Protein AF-A0A4Q3ETE0-F1 (afdb_monomer_lite)

Sequence (59 aa):
CAQCGKPFECTMETGHCWCFAHKLAESTLKQLSDNYADCLCADCLKQYEVGENNKTSKE

Radius of gyration: 12.29 Å; chains: 1; bounding box: 40×25×23 Å

Secondary structure (DSSP, 8-state):
-TTT-------GGGT--GGGT----HHHHHHHHHH-SSPPPHHHHHTTSSS--------

pLDDT: mean 73.76, std 13.29, range [38.19, 89.81]

Foldseek 3Di:
DQPPPDDAPQCVVVVDGCVVVQDADPVLVVVCVVVGVDDDHPVVCVVRGPDDDDDPDDD

Structure (mmCIF, N/CA/C/O backbone):
data_AF-A0A4Q3ETE0-F1
#
_entry.id   AF-A0A4Q3ETE0-F1
#
loop_
_atom_site.group_PDB
_atom_site.id
_atom_site.type_symbol
_atom_site.label_atom_id
_atom_site.label_alt_id
_atom_site.label_comp_id
_atom_site.label_asym_id
_atom_site.label_entity_id
_atom_site.label_seq_id
_atom_site.pdbx_PDB_ins_code
_atom_site.Cartn_x
_atom_site.Cartn_y
_atom_site.Cartn_z
_atom_site.occupancy
_atom_si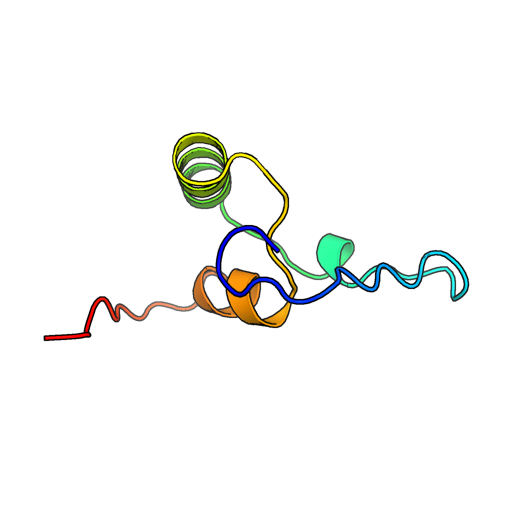te.B_iso_or_equiv
_atom_site.auth_seq_id
_atom_site.auth_comp_id
_atom_site.auth_asym_id
_atom_site.auth_atom_id
_atom_site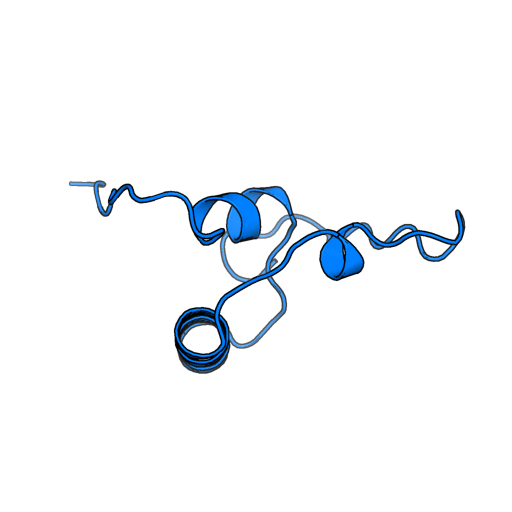.pdbx_PDB_model_num
ATOM 1 N N . CYS A 1 1 ? -5.187 -8.457 -4.969 1.00 81.44 1 CYS A N 1
ATOM 2 C CA . CYS A 1 1 ? -5.900 -7.293 -4.402 1.00 81.44 1 CYS A CA 1
ATOM 3 C C . CYS A 1 1 ? -7.264 -7.729 -3.894 1.00 81.44 1 CYS A C 1
ATOM 5 O O . CYS A 1 1 ? -8.151 -7.958 -4.712 1.00 81.44 1 CYS A O 1
ATOM 7 N N . ALA A 1 2 ? -7.439 -7.822 -2.574 1.00 82.25 2 ALA A N 1
ATOM 8 C CA . ALA A 1 2 ? -8.710 -8.233 -1.967 1.00 82.25 2 ALA A CA 1
ATOM 9 C C . ALA A 1 2 ? -9.896 -7.304 -2.306 1.00 82.25 2 ALA A C 1
ATOM 11 O O . ALA A 1 2 ? -11.038 -7.748 -2.312 1.00 82.25 2 ALA A O 1
ATOM 12 N N . GLN A 1 3 ? -9.636 -6.028 -2.615 1.00 84.75 3 GLN A N 1
ATOM 13 C CA . GLN A 1 3 ? -10.682 -5.034 -2.877 1.00 84.75 3 GLN A CA 1
ATOM 14 C C . GLN A 1 3 ? -11.169 -5.003 -4.333 1.00 84.75 3 GLN A C 1
ATOM 16 O O . GLN A 1 3 ? -12.362 -4.858 -4.572 1.00 84.75 3 GLN A O 1
ATOM 21 N N . CYS A 1 4 ? -10.266 -5.101 -5.315 1.00 86.44 4 CYS A N 1
ATOM 22 C CA . CYS A 1 4 ? -10.616 -4.950 -6.737 1.00 86.44 4 CYS A CA 1
ATOM 23 C C . CYS A 1 4 ? -10.287 -6.173 -7.605 1.00 86.44 4 CYS A C 1
ATOM 25 O O . CYS A 1 4 ? -10.520 -6.143 -8.810 1.00 86.44 4 CYS A O 1
ATOM 27 N N . GLY A 1 5 ? -9.703 -7.228 -7.031 1.00 85.06 5 GLY A N 1
ATOM 28 C CA . GLY A 1 5 ? -9.340 -8.454 -7.749 1.00 85.06 5 GLY A CA 1
ATOM 29 C C . GLY A 1 5 ? -8.151 -8.323 -8.707 1.00 85.06 5 GLY A C 1
ATOM 30 O O . GLY A 1 5 ? -7.744 -9.315 -9.303 1.00 85.06 5 GLY A O 1
ATOM 31 N N . LYS A 1 6 ? -7.554 -7.130 -8.853 1.00 82.44 6 LYS A N 1
ATOM 32 C CA . LYS A 1 6 ? -6.384 -6.936 -9.720 1.00 82.44 6 LYS A CA 1
ATOM 33 C C . LYS A 1 6 ? -5.166 -7.728 -9.216 1.00 82.44 6 LYS A C 1
ATOM 35 O O . LYS A 1 6 ? -4.957 -7.802 -7.991 1.00 82.44 6 LYS A O 1
ATOM 40 N N . PRO A 1 7 ? -4.344 -8.264 -10.141 1.00 74.12 7 PRO A N 1
ATOM 41 C CA . PRO A 1 7 ? -3.068 -8.863 -9.789 1.00 74.12 7 PRO A CA 1
ATOM 42 C C . PRO A 1 7 ? -2.164 -7.808 -9.152 1.00 74.12 7 PRO A C 1
ATOM 44 O O . PRO A 1 7 ? -2.144 -6.642 -9.549 1.00 74.12 7 PRO A O 1
ATOM 47 N N . PHE A 1 8 ? -1.456 -8.217 -8.106 1.00 72.06 8 PHE A N 1
ATOM 48 C CA . PHE A 1 8 ? -0.452 -7.385 -7.467 1.00 72.06 8 PHE A CA 1
ATOM 49 C C . PHE A 1 8 ? 0.847 -7.528 -8.255 1.00 72.06 8 PHE A C 1
ATOM 51 O O . PHE A 1 8 ? 1.565 -8.512 -8.102 1.00 72.06 8 PHE A O 1
ATOM 58 N N . GLU A 1 9 ? 1.147 -6.557 -9.110 1.00 67.88 9 GLU A N 1
ATOM 59 C CA . GLU A 1 9 ? 2.455 -6.483 -9.755 1.00 67.88 9 GLU A CA 1
ATOM 60 C C . GLU A 1 9 ? 3.433 -5.813 -8.785 1.00 67.88 9 GLU A C 1
ATOM 62 O O . GLU A 1 9 ? 3.595 -4.591 -8.753 1.00 67.88 9 GLU A O 1
ATOM 67 N N . CYS A 1 10 ? 4.044 -6.628 -7.921 1.00 63.25 10 CYS A N 1
ATOM 68 C CA . CYS A 1 10 ? 5.263 -6.228 -7.230 1.00 63.25 10 CYS A CA 1
ATOM 69 C C . CYS A 1 10 ? 6.397 -6.438 -8.213 1.00 63.25 10 CYS A C 1
ATOM 71 O O . CYS A 1 10 ? 6.845 -7.564 -8.429 1.00 63.25 10 CYS A O 1
ATOM 73 N N . THR A 1 11 ? 6.875 -5.360 -8.811 1.00 64.19 11 THR A N 1
ATOM 74 C CA . THR A 1 11 ? 8.056 -5.392 -9.667 1.00 64.19 11 THR A CA 1
ATOM 75 C C . THR A 1 11 ? 9.317 -5.499 -8.800 1.00 64.19 11 THR A C 1
ATOM 77 O O . THR A 1 11 ? 10.208 -4.657 -8.844 1.00 64.19 11 THR A O 1
ATOM 80 N N . MET A 1 12 ? 9.400 -6.550 -7.974 1.00 59.66 12 MET A N 1
ATOM 81 C CA . MET A 1 12 ? 10.643 -6.949 -7.302 1.00 59.66 12 MET A CA 1
ATOM 82 C C . MET A 1 12 ? 11.742 -7.230 -8.332 1.00 59.66 12 MET A C 1
ATOM 84 O O . MET A 1 12 ? 12.914 -7.006 -8.054 1.00 59.66 12 MET A O 1
ATOM 88 N N . GLU A 1 13 ? 11.357 -7.635 -9.545 1.00 60.16 13 GLU A N 1
ATOM 89 C CA . GLU A 1 13 ? 12.262 -7.874 -10.670 1.00 60.16 13 GLU A CA 1
ATOM 90 C C . GLU A 1 13 ? 12.975 -6.596 -11.156 1.00 60.16 13 GLU A C 1
ATOM 92 O O . GLU A 1 13 ? 14.124 -6.660 -11.580 1.00 60.16 13 GLU A O 1
ATOM 97 N N . THR A 1 14 ? 12.358 -5.415 -11.008 1.00 61.97 14 THR A N 1
ATOM 98 C CA . THR A 1 14 ? 13.004 -4.111 -11.273 1.00 61.97 14 THR A CA 1
ATOM 99 C C . THR A 1 14 ? 13.601 -3.479 -10.011 1.00 61.97 14 THR A C 1
ATOM 101 O O . THR A 1 14 ? 13.976 -2.307 -10.019 1.00 61.97 14 THR A O 1
ATOM 104 N N . GLY A 1 15 ? 13.664 -4.227 -8.904 1.00 63.19 15 GLY A N 1
ATOM 105 C CA . GLY A 1 15 ? 14.267 -3.821 -7.632 1.00 63.19 15 GLY A CA 1
ATOM 106 C C .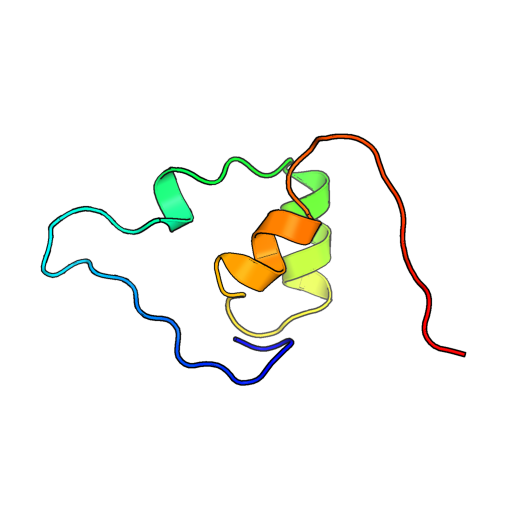 GLY A 1 15 ? 13.420 -2.888 -6.763 1.00 63.19 15 GLY A C 1
ATOM 107 O O . GLY A 1 15 ? 13.731 -2.715 -5.589 1.00 63.19 15 GLY A O 1
ATOM 108 N N . HIS A 1 16 ? 12.345 -2.302 -7.290 1.00 60.31 16 HIS A N 1
ATOM 109 C CA . HIS A 1 16 ? 11.501 -1.344 -6.578 1.00 60.31 16 HIS A CA 1
ATOM 110 C C . HIS A 1 16 ? 10.045 -1.815 -6.615 1.00 60.31 16 HIS A C 1
ATOM 112 O O . HIS A 1 16 ? 9.404 -1.788 -7.665 1.00 60.31 16 HIS A O 1
ATOM 118 N N . CYS A 1 17 ? 9.505 -2.210 -5.459 1.00 72.81 17 CYS A N 1
ATOM 119 C CA . CYS A 1 17 ? 8.067 -2.395 -5.304 1.00 72.81 17 CYS A CA 1
ATOM 120 C C . CYS A 1 17 ? 7.456 -1.090 -4.795 1.00 72.81 17 CYS A C 1
ATOM 122 O O . CYS A 1 17 ? 7.934 -0.497 -3.825 1.00 72.81 17 CYS A O 1
ATOM 124 N N . TRP A 1 18 ? 6.389 -0.640 -5.448 1.00 76.69 18 TRP A N 1
ATOM 125 C CA . TRP A 1 18 ? 5.697 0.599 -5.100 1.00 76.69 18 TRP A CA 1
ATOM 126 C C . TRP A 1 18 ? 5.212 0.601 -3.640 1.00 76.69 18 TRP A C 1
ATOM 128 O O . TRP A 1 18 ? 5.125 1.666 -3.040 1.00 76.69 18 TRP A O 1
ATOM 138 N N . CYS A 1 19 ? 4.970 -0.566 -3.025 1.00 74.25 19 CYS A N 1
ATOM 139 C CA . CYS A 1 19 ? 4.494 -0.662 -1.642 1.00 74.25 19 CYS A CA 1
ATOM 140 C C . CYS A 1 19 ? 5.440 0.004 -0.630 1.00 74.25 19 CYS A C 1
ATOM 142 O O . CYS A 1 19 ? 4.969 0.532 0.369 1.00 74.25 19 CYS A O 1
ATOM 144 N N . PHE A 1 20 ? 6.747 0.050 -0.912 1.00 73.19 20 PHE A N 1
ATOM 145 C CA . PHE A 1 20 ? 7.733 0.733 -0.067 1.00 73.19 20 PHE A CA 1
ATOM 146 C C . PHE A 1 20 ? 7.680 2.260 -0.188 1.00 73.19 20 PHE A C 1
ATOM 148 O O . PHE A 1 20 ? 8.118 2.964 0.721 1.00 73.19 20 PHE A O 1
ATOM 155 N N . ALA A 1 21 ? 7.170 2.780 -1.306 1.00 75.50 21 ALA A N 1
ATOM 156 C CA . ALA A 1 21 ? 7.000 4.215 -1.517 1.00 75.50 21 ALA A CA 1
ATOM 157 C C . ALA A 1 21 ? 5.719 4.748 -0.853 1.00 75.50 21 ALA A C 1
ATOM 159 O O . ALA A 1 21 ? 5.661 5.919 -0.484 1.00 75.50 21 ALA A O 1
ATOM 160 N N . HIS A 1 22 ? 4.719 3.884 -0.670 1.00 75.81 22 HIS A N 1
ATOM 161 C CA . HIS A 1 22 ? 3.455 4.217 -0.027 1.00 75.81 22 HIS A CA 1
ATOM 162 C C . HIS A 1 22 ? 3.594 4.172 1.502 1.00 75.81 22 HIS A C 1
ATOM 164 O O . HIS A 1 22 ? 3.773 3.110 2.099 1.00 75.81 22 HIS A O 1
ATOM 170 N N . LYS A 1 23 ? 3.491 5.333 2.157 1.00 76.38 23 LYS A N 1
ATOM 171 C CA . LYS A 1 23 ? 3.476 5.426 3.625 1.00 76.38 23 LYS A CA 1
ATOM 172 C C . LYS A 1 23 ? 2.047 5.572 4.122 1.00 76.38 23 LYS A C 1
ATOM 174 O O . LYS A 1 23 ? 1.431 6.624 3.980 1.00 76.38 23 LYS A O 1
ATOM 179 N N . LEU A 1 24 ? 1.545 4.518 4.751 1.00 80.56 24 LEU A N 1
ATOM 180 C CA . LEU A 1 24 ? 0.254 4.527 5.425 1.00 80.56 24 LEU A CA 1
ATOM 181 C C . LEU A 1 24 ? 0.424 4.736 6.927 1.00 80.56 24 LEU A C 1
ATOM 183 O O . LEU A 1 24 ? 1.400 4.281 7.521 1.00 80.56 24 LEU A O 1
ATOM 187 N N . ALA A 1 25 ? -0.554 5.400 7.544 1.00 85.06 25 ALA A N 1
ATOM 188 C CA . ALA A 1 25 ? -0.637 5.462 8.996 1.00 85.06 25 ALA A CA 1
ATOM 189 C C . ALA A 1 25 ? -0.913 4.063 9.572 1.00 85.06 25 ALA A C 1
ATOM 191 O O . ALA A 1 25 ? -1.646 3.266 8.982 1.00 85.06 25 ALA A O 1
ATOM 192 N N . GLU A 1 26 ? -0.374 3.779 10.756 1.00 83.62 26 GLU A N 1
ATOM 193 C CA . GLU A 1 26 ? -0.557 2.489 11.437 1.00 83.62 26 GLU A CA 1
ATOM 194 C C . GLU A 1 26 ? -2.037 2.160 11.677 1.00 83.62 26 GLU A C 1
ATOM 196 O O . GLU A 1 26 ? -2.456 1.019 11.498 1.00 83.62 26 GLU A O 1
ATOM 201 N N . SER A 1 27 ? -2.853 3.166 12.009 1.00 86.31 27 SER A N 1
ATOM 202 C CA . SER A 1 27 ? -4.306 3.018 12.168 1.00 86.31 27 SER A CA 1
ATOM 203 C C . SER A 1 27 ? -4.968 2.507 10.887 1.00 86.31 27 SER A C 1
ATOM 205 O O . SER A 1 27 ? -5.775 1.580 10.930 1.00 86.31 27 SER A O 1
ATOM 207 N N . THR A 1 28 ? -4.574 3.065 9.743 1.00 85.75 28 THR A N 1
ATOM 208 C CA . THR A 1 28 ? -5.061 2.682 8.417 1.00 85.75 28 THR A CA 1
ATOM 209 C C . THR A 1 28 ? -4.617 1.267 8.055 1.00 85.75 28 THR A C 1
ATOM 211 O O . THR A 1 28 ? -5.434 0.467 7.613 1.00 85.75 28 THR A O 1
ATOM 214 N N . LEU A 1 29 ? -3.349 0.919 8.307 1.00 83.25 29 LEU A N 1
ATOM 215 C CA . LEU A 1 29 ? -2.834 -0.443 8.109 1.00 83.25 29 LEU A CA 1
ATOM 216 C C . LEU A 1 29 ? -3.585 -1.467 8.961 1.00 83.25 29 LEU A C 1
ATOM 218 O O . LEU A 1 29 ? -3.913 -2.551 8.481 1.00 83.25 29 LEU A O 1
ATOM 222 N N . LYS A 1 30 ? -3.896 -1.118 10.212 1.00 87.06 30 LYS A N 1
ATOM 223 C CA . LYS A 1 30 ? -4.655 -1.986 11.110 1.00 87.06 30 LYS A CA 1
ATOM 224 C C . LYS A 1 30 ? -6.086 -2.195 10.616 1.00 87.06 30 LYS A C 1
ATOM 226 O O . LYS A 1 30 ? -6.545 -3.330 10.604 1.00 87.06 30 LYS A O 1
ATOM 231 N N . GLN A 1 31 ? -6.760 -1.137 10.159 1.00 87.12 31 GLN A N 1
ATOM 232 C CA . GLN A 1 31 ? -8.084 -1.259 9.539 1.00 87.12 31 GLN A CA 1
ATOM 233 C C . GLN A 1 31 ? -8.037 -2.126 8.278 1.00 87.12 31 GLN A C 1
ATOM 235 O O . GLN A 1 31 ? -8.870 -3.009 8.114 1.00 87.12 31 GLN A O 1
ATOM 240 N N . LEU A 1 32 ? -7.049 -1.912 7.411 1.00 86.56 32 LEU A N 1
ATOM 241 C CA . LEU A 1 32 ? -6.860 -2.698 6.195 1.00 86.56 32 LEU A CA 1
ATOM 242 C C . LEU A 1 32 ? -6.665 -4.188 6.504 1.00 86.56 32 LEU A C 1
ATOM 244 O O . LEU A 1 32 ? -7.325 -5.016 5.892 1.00 86.56 32 LEU A O 1
ATOM 248 N N . SER A 1 33 ? -5.819 -4.517 7.481 1.00 85.06 33 SER A N 1
ATOM 249 C CA . SER A 1 33 ? -5.556 -5.902 7.900 1.00 85.06 33 SER A CA 1
ATOM 250 C C . SER A 1 33 ? -6.787 -6.591 8.510 1.00 85.06 33 SER A C 1
ATOM 252 O O . SER A 1 33 ? -6.981 -7.788 8.338 1.00 85.06 33 SER A O 1
ATOM 254 N N . ASP A 1 34 ? -7.642 -5.836 9.207 1.00 89.81 34 ASP A N 1
ATOM 255 C CA . ASP A 1 34 ? -8.888 -6.352 9.792 1.00 89.81 34 ASP A CA 1
ATOM 256 C C . ASP A 1 34 ? -9.989 -6.562 8.734 1.00 89.81 34 ASP A C 1
ATOM 258 O O . ASP A 1 34 ? -10.760 -7.516 8.805 1.00 89.81 34 ASP A O 1
ATOM 262 N N . ASN A 1 35 ? -10.036 -5.695 7.714 1.00 87.00 35 ASN A N 1
ATOM 263 C CA . ASN A 1 35 ? -11.075 -5.718 6.677 1.00 87.00 35 ASN A CA 1
ATOM 264 C C . ASN A 1 35 ? -10.713 -6.583 5.460 1.00 87.00 35 ASN A C 1
ATOM 266 O O . ASN A 1 35 ? -11.607 -7.039 4.745 1.00 87.00 35 ASN A O 1
ATOM 270 N N . TYR A 1 36 ? -9.424 -6.802 5.197 1.00 86.94 36 TYR A N 1
ATOM 271 C CA . TYR A 1 36 ? -8.943 -7.506 4.013 1.00 86.94 36 TYR A CA 1
ATOM 272 C C . TYR A 1 36 ? -8.009 -8.653 4.399 1.00 86.94 36 TYR A C 1
ATOM 274 O O . TYR A 1 36 ? -6.966 -8.449 5.009 1.00 86.94 36 TYR A O 1
ATOM 282 N N . ALA A 1 37 ? -8.352 -9.867 3.961 1.00 82.06 37 ALA A N 1
ATOM 283 C CA . ALA A 1 37 ? -7.540 -11.066 4.185 1.00 82.06 37 ALA A CA 1
ATOM 284 C C . ALA A 1 37 ? -6.275 -11.147 3.300 1.00 82.06 37 ALA A C 1
ATOM 286 O O . ALA A 1 37 ? -5.457 -12.042 3.493 1.00 82.06 37 ALA A O 1
ATOM 287 N N . ASP A 1 38 ? -6.128 -10.253 2.315 1.00 81.75 38 ASP A N 1
ATOM 288 C CA . ASP A 1 38 ? -5.016 -10.228 1.357 1.00 81.75 38 ASP A CA 1
ATOM 289 C C . ASP A 1 38 ? -4.602 -8.783 1.026 1.00 81.75 38 ASP A C 1
ATOM 291 O O . ASP A 1 38 ? -5.360 -7.831 1.240 1.00 81.75 38 ASP A O 1
ATOM 295 N N . CYS A 1 39 ? -3.398 -8.612 0.476 1.00 79.44 39 CYS A N 1
ATOM 296 C CA . CYS A 1 39 ? -2.824 -7.311 0.143 1.00 79.44 39 CYS A CA 1
ATOM 297 C C . CYS A 1 39 ? -3.690 -6.498 -0.837 1.00 79.44 39 CYS A C 1
ATOM 299 O O . CYS A 1 39 ? -4.259 -7.015 -1.806 1.00 79.44 39 CYS A O 1
ATOM 301 N N . LEU A 1 40 ? -3.717 -5.179 -0.642 1.00 81.94 40 LEU A N 1
ATOM 302 C CA . LEU A 1 40 ? -4.282 -4.227 -1.600 1.00 81.94 40 LEU A CA 1
ATOM 303 C C . LEU A 1 40 ? -3.228 -3.768 -2.618 1.00 81.94 40 LEU A C 1
ATOM 305 O O . LEU A 1 40 ? -2.034 -3.788 -2.336 1.00 81.94 40 LEU A O 1
ATOM 309 N N . CYS A 1 41 ? -3.657 -3.366 -3.818 1.00 83.81 41 CYS A N 1
ATOM 310 C CA . CYS A 1 41 ? -2.772 -2.794 -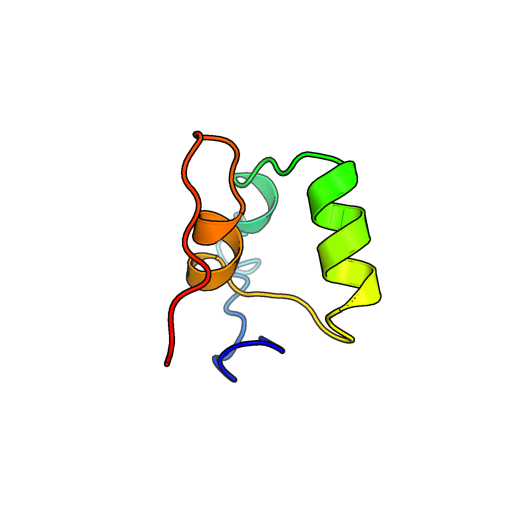4.840 1.00 83.81 41 CYS A CA 1
ATOM 311 C C . CYS A 1 41 ? -2.552 -1.285 -4.631 1.00 83.81 41 CYS A C 1
ATOM 313 O O . CYS A 1 41 ? -3.288 -0.662 -3.871 1.00 83.81 41 CYS A O 1
ATOM 315 N N . ALA A 1 42 ? -1.580 -0.696 -5.339 1.00 80.00 42 ALA A N 1
ATOM 316 C CA . ALA A 1 42 ? -1.202 0.717 -5.207 1.00 80.00 42 ALA A CA 1
ATOM 317 C C . ALA A 1 42 ? -2.397 1.646 -5.400 1.00 80.00 42 ALA A C 1
ATOM 319 O O . ALA A 1 42 ? -2.612 2.565 -4.628 1.00 80.00 42 ALA A O 1
ATOM 320 N N . ASP A 1 43 ? -3.202 1.349 -6.417 1.00 83.31 43 ASP A N 1
ATOM 321 C CA . ASP A 1 43 ? -4.395 2.105 -6.780 1.00 83.31 43 ASP A CA 1
ATOM 322 C C . ASP A 1 43 ? -5.423 2.123 -5.640 1.00 83.31 43 ASP A C 1
ATOM 324 O O . ASP A 1 43 ? -5.962 3.171 -5.299 1.00 83.31 43 ASP A O 1
ATOM 328 N N . CYS A 1 44 ? -5.630 0.976 -4.981 1.00 84.62 44 CYS A N 1
ATOM 329 C CA . CYS A 1 44 ? -6.496 0.893 -3.810 1.00 84.62 44 CYS A CA 1
ATOM 330 C C . CYS A 1 44 ? -5.852 1.555 -2.588 1.00 84.62 44 CYS A C 1
ATOM 332 O O . CYS A 1 44 ? -6.524 2.315 -1.905 1.00 84.62 44 CYS A O 1
ATOM 334 N N . LEU A 1 45 ? -4.562 1.319 -2.327 1.00 80.62 45 LEU A N 1
ATOM 335 C CA . LEU A 1 45 ? -3.837 1.878 -1.176 1.00 80.62 45 LEU A CA 1
ATOM 336 C C . LEU A 1 45 ? -3.700 3.399 -1.245 1.00 80.62 45 LEU A C 1
ATOM 338 O O . LEU A 1 45 ? -3.742 4.045 -0.204 1.00 80.62 45 LEU A O 1
ATOM 342 N N . LYS A 1 46 ? -3.619 3.980 -2.445 1.00 81.62 46 LYS A N 1
ATOM 343 C CA . LYS A 1 46 ? -3.592 5.430 -2.673 1.00 81.62 46 LYS A CA 1
ATOM 344 C C . LYS A 1 46 ? -4.838 6.133 -2.133 1.00 81.62 46 LYS A C 1
ATOM 346 O O . LYS A 1 46 ? -4.752 7.272 -1.693 1.00 81.62 46 LYS A O 1
ATOM 351 N N . GLN A 1 47 ? -5.973 5.435 -2.088 1.00 82.44 47 GLN A N 1
ATOM 352 C CA . GLN A 1 47 ? -7.210 5.938 -1.476 1.00 82.44 47 GLN A CA 1
ATOM 353 C C . GLN A 1 47 ? -7.117 6.041 0.055 1.00 82.44 47 GLN A C 1
ATOM 355 O O . GLN A 1 47 ? -7.957 6.680 0.680 1.00 82.44 47 GLN A O 1
ATOM 360 N N . TYR A 1 48 ? -6.119 5.389 0.650 1.00 79.94 48 TYR A N 1
ATOM 361 C CA . TYR A 1 48 ? -5.874 5.331 2.086 1.00 79.94 48 TYR A CA 1
ATOM 362 C C . TYR A 1 48 ? -4.610 6.098 2.507 1.00 79.94 48 TYR A C 1
ATOM 364 O O . TYR A 1 48 ? -4.331 6.210 3.704 1.00 79.94 48 TYR A O 1
ATOM 372 N N . GLU A 1 49 ? -3.835 6.618 1.550 1.00 75.94 49 GLU A N 1
ATOM 373 C CA . GLU A 1 49 ? -2.713 7.503 1.843 1.00 75.94 49 GLU A CA 1
ATOM 374 C C . GLU A 1 49 ? -3.206 8.793 2.482 1.00 75.94 49 GLU A C 1
ATOM 376 O O . GLU A 1 49 ? -4.203 9.375 2.062 1.00 75.94 49 GLU A O 1
ATOM 381 N N . VAL A 1 50 ? -2.501 9.237 3.522 1.00 63.47 50 VAL A N 1
ATOM 382 C CA . VAL A 1 50 ? -2.877 10.424 4.289 1.00 63.47 50 VAL A CA 1
ATOM 383 C C . VAL A 1 50 ? -2.622 11.680 3.453 1.00 63.47 50 VAL A C 1
ATOM 385 O O . VAL A 1 50 ? -1.578 12.318 3.538 1.00 63.47 50 VAL A O 1
ATOM 388 N N . GLY A 1 51 ? -3.616 12.045 2.659 1.00 58.50 51 GLY A N 1
ATOM 389 C CA . GLY A 1 51 ? -4.061 13.416 2.475 1.00 58.50 51 GLY A CA 1
ATOM 390 C C . GLY A 1 51 ? -5.556 13.387 2.751 1.00 58.50 51 GLY A C 1
ATOM 391 O O . GLY A 1 51 ? -6.250 12.611 2.105 1.00 58.50 51 GLY A O 1
ATOM 392 N N . GLU A 1 52 ? -6.037 14.135 3.750 1.00 51.34 52 GLU A N 1
ATOM 393 C CA . GLU A 1 52 ? -7.467 14.242 4.069 1.00 51.34 52 GLU A CA 1
ATOM 394 C C . GLU A 1 52 ? -8.330 14.164 2.803 1.00 51.34 52 GLU A C 1
ATOM 396 O O . GLU A 1 52 ? -8.206 15.043 1.955 1.00 51.34 52 GLU A O 1
ATOM 401 N N . ASN A 1 53 ? -9.171 13.135 2.656 1.00 45.84 53 ASN A N 1
ATOM 402 C CA . ASN A 1 53 ? -10.540 13.261 2.151 1.00 45.84 53 ASN A CA 1
ATOM 403 C C . ASN A 1 53 ? -11.266 11.905 2.120 1.00 45.84 53 ASN A C 1
ATOM 405 O O . ASN A 1 53 ? -10.878 10.951 1.453 1.00 45.84 53 ASN A O 1
ATOM 409 N N . ASN A 1 54 ? -12.389 11.880 2.832 1.00 61.41 54 ASN A N 1
ATOM 410 C CA . ASN A 1 54 ? -13.454 10.890 2.754 1.00 61.41 54 ASN A CA 1
ATOM 411 C C . ASN A 1 54 ? -13.922 10.633 1.309 1.00 61.41 54 ASN A C 1
ATOM 413 O O . ASN A 1 54 ? -14.227 11.586 0.593 1.00 61.41 54 ASN A O 1
ATOM 417 N N . LYS A 1 55 ? -14.193 9.368 0.959 1.00 44.72 55 LYS A N 1
ATOM 418 C CA . LYS A 1 55 ? -15.448 9.008 0.272 1.00 44.72 55 LYS A CA 1
ATOM 419 C C . LYS A 1 55 ? -15.757 7.515 0.380 1.00 44.72 55 LYS A C 1
ATOM 421 O O . LYS A 1 55 ? -15.450 6.713 -0.49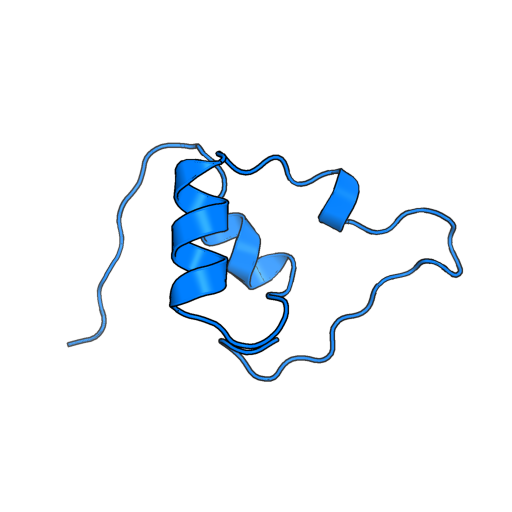4 1.00 44.72 55 LYS A O 1
ATOM 426 N N . THR A 1 56 ? -16.461 7.175 1.454 1.00 43.28 56 THR A N 1
ATOM 427 C CA . THR A 1 56 ? -17.575 6.236 1.338 1.00 43.28 56 THR A CA 1
ATOM 428 C C . THR A 1 56 ? -18.638 6.896 0.454 1.00 43.28 56 THR A C 1
ATOM 430 O O . THR A 1 56 ? -19.163 7.956 0.787 1.00 43.28 56 THR A O 1
ATOM 433 N N . SER A 1 57 ? -18.869 6.355 -0.737 1.00 54.72 57 SER A N 1
ATOM 434 C CA . SER A 1 57 ? -20.088 6.596 -1.508 1.00 54.72 57 SER A CA 1
ATOM 435 C C . SER A 1 57 ? -20.173 5.535 -2.599 1.00 54.72 57 SER A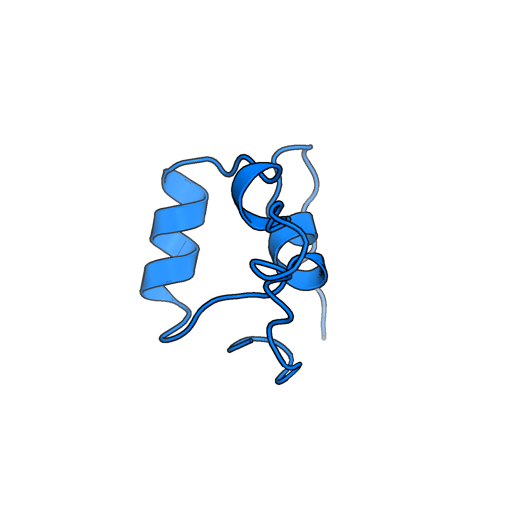 C 1
ATOM 437 O O . SER A 1 57 ? -19.515 5.625 -3.635 1.00 54.72 57 SER A O 1
ATOM 439 N N . LYS A 1 58 ? -20.983 4.512 -2.338 1.00 38.19 58 LYS A N 1
ATOM 440 C CA . LYS A 1 58 ? -21.854 3.968 -3.368 1.00 38.19 58 LYS A CA 1
ATOM 441 C C . LYS A 1 58 ? -23.168 3.566 -2.702 1.00 38.19 58 LYS A C 1
ATOM 443 O O . LYS A 1 58 ? -23.219 2.587 -1.963 1.00 38.19 58 LYS A O 1
ATOM 448 N N . GLU A 1 59 ? -24.132 4.460 -2.883 1.00 44.94 59 GLU A N 1
ATOM 449 C CA . GLU A 1 59 ? -25.582 4.251 -2.803 1.00 44.94 59 GLU A CA 1
ATOM 450 C C . GLU A 1 59 ? -26.059 3.069 -3.663 1.00 44.94 59 GLU A C 1
ATOM 452 O O . GLU A 1 59 ? -25.404 2.778 -4.696 1.00 44.94 59 GLU A O 1
#